Protein AF-A0AB33CJ12-F1 (afdb_monomer_lite)

Radius of gyration: 23.68 Å; chains: 1; bounding box: 40×63×63 Å

Organism: NCBI:txid473426

Foldseek 3Di:
DDWDKDKDWFDFDQWIWIWMATSVQQWIWIFTGHVNHGPDIDIGHLVVAKDFDDADPPGDFTWIDDPNDIDGGDPVRSVVVVVVSVVVNVVPDDDPPPVPDPPPDPPPDPPPDPDDDDDDD

Sequence (121 aa):
MSRLTYRHTVKAFHYDVDLRWDGTSNS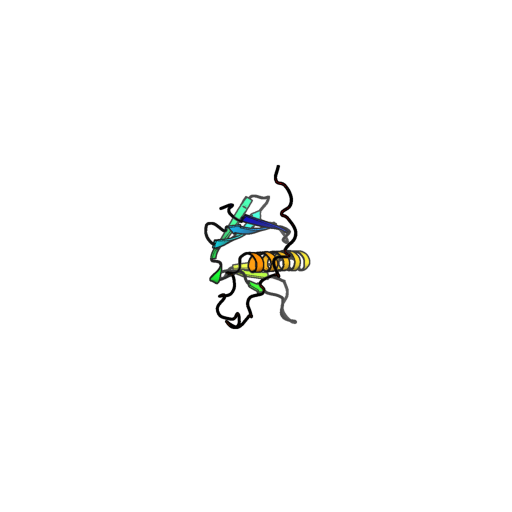WLLQSLVRGVPSVSIVVGRSHGIDFVAPEPDAKGHYIYVRGAFIDLPEDSWRELKSWYEAIADAVAPAPPVEDLPRNLPPIAPPLAPYAQRAHA

Structure (mmCIF, N/CA/C/O backbone):
data_AF-A0AB33CJ12-F1
#
_entry.id   AF-A0AB33CJ12-F1
#
loop_
_atom_site.group_PDB
_atom_site.id
_atom_site.type_symbol
_atom_site.label_atom_id
_atom_site.label_alt_id
_atom_site.label_comp_id
_atom_site.label_asym_id
_atom_site.label_entity_id
_atom_site.label_seq_id
_atom_site.pdbx_PDB_ins_code
_atom_site.Cartn_x
_atom_site.Cartn_y
_atom_site.Cartn_z
_atom_site.occupancy
_atom_site.B_iso_or_equiv
_atom_site.auth_seq_id
_atom_site.auth_comp_id
_atom_site.auth_asym_id
_atom_site.auth_atom_id
_atom_site.pdbx_PDB_model_num
ATOM 1 N N . MET A 1 1 ? -15.960 10.832 17.581 1.00 44.72 1 MET A N 1
ATOM 2 C CA . MET A 1 1 ? -14.527 10.740 17.230 1.00 44.72 1 MET A CA 1
ATOM 3 C C . MET A 1 1 ? -14.414 10.768 15.717 1.00 44.72 1 MET A C 1
ATOM 5 O O . MET A 1 1 ? -15.076 9.960 15.074 1.00 44.72 1 MET A O 1
ATOM 9 N N . SER A 1 2 ? -13.680 11.733 15.156 1.00 53.50 2 SER A N 1
ATOM 10 C CA . SER A 1 2 ? -13.415 11.770 13.712 1.00 53.50 2 SER A CA 1
ATOM 11 C C . SER A 1 2 ? -12.577 10.547 13.335 1.00 53.50 2 SER A C 1
ATOM 13 O O . SER A 1 2 ? -11.626 10.219 14.043 1.00 53.50 2 SER A O 1
ATOM 15 N N . ARG A 1 3 ? -12.980 9.823 12.290 1.00 73.62 3 ARG A N 1
ATOM 16 C CA . ARG A 1 3 ? -12.335 8.576 11.859 1.00 73.62 3 ARG A CA 1
ATOM 17 C C . ARG A 1 3 ? -11.135 8.936 10.987 1.00 73.62 3 ARG A C 1
ATOM 19 O O . ARG A 1 3 ? -11.315 9.545 9.935 1.00 73.62 3 ARG A O 1
ATOM 26 N N . LEU A 1 4 ? -9.925 8.591 11.424 1.00 84.31 4 LEU A N 1
ATOM 27 C CA . LEU A 1 4 ? -8.712 8.843 10.646 1.00 84.31 4 LEU A CA 1
ATOM 28 C C . LEU A 1 4 ? -8.676 7.875 9.464 1.00 84.31 4 LEU A C 1
ATOM 30 O O . LEU A 1 4 ? -8.568 6.663 9.645 1.00 84.31 4 LEU A O 1
ATOM 34 N N . THR A 1 5 ? -8.809 8.427 8.264 1.00 91.69 5 THR A N 1
ATOM 35 C CA . THR A 1 5 ? -8.655 7.697 7.007 1.00 91.69 5 THR A CA 1
ATOM 36 C C . THR A 1 5 ? -7.536 8.370 6.235 1.00 91.69 5 THR A C 1
ATOM 38 O O . THR A 1 5 ? -7.598 9.578 6.002 1.00 91.69 5 THR A O 1
ATOM 41 N N . TYR A 1 6 ? -6.526 7.602 5.845 1.00 95.06 6 TYR A N 1
ATOM 42 C CA . TYR A 1 6 ? -5.414 8.097 5.035 1.00 95.06 6 TYR A CA 1
ATOM 43 C C . TYR A 1 6 ? -5.383 7.347 3.714 1.00 95.06 6 TYR A C 1
ATOM 45 O O . TYR A 1 6 ? -5.751 6.174 3.657 1.00 95.06 6 TYR A O 1
ATOM 53 N N . ARG A 1 7 ? -4.961 8.023 2.649 1.00 96.62 7 ARG A N 1
ATOM 54 C CA . ARG A 1 7 ? -4.844 7.443 1.315 1.00 96.62 7 ARG A CA 1
ATOM 55 C C . ARG A 1 7 ? -3.672 8.059 0.572 1.00 96.62 7 ARG A C 1
ATOM 57 O O . ARG A 1 7 ? -3.520 9.277 0.603 1.00 96.62 7 ARG A O 1
ATOM 64 N N . HIS A 1 8 ? -2.931 7.222 -0.142 1.00 97.81 8 HIS A N 1
ATOM 65 C CA . HIS A 1 8 ? -1.916 7.650 -1.092 1.00 97.81 8 HIS A CA 1
ATOM 66 C C . HIS A 1 8 ? -1.917 6.759 -2.322 1.00 97.81 8 HIS A C 1
ATOM 68 O O . HIS A 1 8 ? -2.178 5.559 -2.227 1.00 97.81 8 HIS A O 1
ATOM 74 N N . THR A 1 9 ? -1.644 7.351 -3.478 1.00 97.69 9 THR A N 1
ATOM 75 C CA . THR A 1 9 ? -1.606 6.637 -4.752 1.00 97.69 9 THR A CA 1
ATOM 76 C C . THR A 1 9 ? -0.318 6.990 -5.476 1.00 97.69 9 THR A C 1
ATOM 78 O O . THR A 1 9 ? -0.042 8.167 -5.690 1.00 97.69 9 THR A O 1
ATOM 81 N N . VAL A 1 10 ? 0.432 5.977 -5.901 1.00 97.12 10 VAL A N 1
ATOM 82 C CA . VAL A 1 10 ? 1.656 6.139 -6.696 1.00 97.12 10 VAL A CA 1
ATOM 83 C C . VAL A 1 10 ? 1.519 5.444 -8.045 1.00 97.12 10 VAL A C 1
ATOM 85 O O . VAL A 1 10 ? 0.707 4.531 -8.222 1.00 97.12 10 VAL A O 1
ATOM 88 N N . LYS A 1 11 ? 2.321 5.878 -9.016 1.00 95.19 11 LYS A N 1
ATOM 89 C CA . LYS A 1 11 ? 2.411 5.218 -10.319 1.00 95.19 11 LYS A CA 1
ATOM 90 C C . LYS A 1 11 ? 3.271 3.959 -10.209 1.00 95.19 11 LYS A C 1
ATOM 92 O O . LYS A 1 11 ? 4.369 4.003 -9.672 1.00 95.19 11 LYS A O 1
ATOM 97 N N . ALA A 1 12 ? 2.781 2.843 -10.736 1.00 90.31 12 ALA A N 1
ATOM 98 C CA . ALA A 1 12 ? 3.600 1.673 -11.039 1.00 90.31 12 ALA A CA 1
ATOM 99 C C . ALA A 1 12 ? 3.895 1.631 -12.549 1.00 90.31 12 ALA A C 1
ATOM 101 O O . ALA A 1 12 ? 3.602 2.574 -13.285 1.00 90.31 12 ALA A O 1
ATOM 102 N N . PHE A 1 13 ? 4.465 0.528 -13.036 1.00 87.56 13 PHE A N 1
ATOM 103 C CA . PHE A 1 13 ? 4.857 0.394 -14.444 1.00 87.56 13 PHE A CA 1
ATOM 104 C C . PHE A 1 13 ? 3.675 0.467 -15.428 1.00 87.56 13 PHE A C 1
ATOM 106 O O . PHE A 1 13 ? 3.760 1.128 -16.463 1.00 87.56 13 PHE A O 1
ATOM 113 N N . HIS A 1 14 ? 2.565 -0.212 -15.121 1.00 88.94 14 HIS A N 1
ATOM 114 C CA . HIS A 1 14 ? 1.410 -0.339 -16.030 1.00 88.94 14 HIS A CA 1
ATOM 115 C C . HIS A 1 14 ? 0.057 -0.044 -15.365 1.00 88.94 14 HIS A C 1
ATOM 117 O O . HIS A 1 14 ? -0.994 -0.160 -15.996 1.00 88.94 14 HIS A O 1
ATOM 123 N N . TYR A 1 15 ? 0.073 0.298 -14.083 1.00 92.81 15 TYR A N 1
ATOM 124 C CA . TYR A 1 15 ? -1.099 0.519 -13.244 1.00 92.81 15 TYR A CA 1
ATOM 125 C C . TYR A 1 15 ? -0.730 1.480 -12.113 1.00 92.81 15 TYR A C 1
ATOM 127 O O . TYR A 1 15 ? 0.437 1.833 -11.958 1.00 92.81 15 TYR A O 1
ATOM 135 N N . ASP A 1 16 ? -1.711 1.893 -11.320 1.00 96.19 16 ASP A N 1
ATOM 136 C CA . ASP A 1 16 ? -1.463 2.689 -10.119 1.00 96.19 16 ASP A CA 1
ATOM 137 C C . ASP A 1 16 ? -1.555 1.790 -8.886 1.00 96.19 16 ASP A C 1
ATOM 139 O O . ASP A 1 16 ? -2.328 0.830 -8.866 1.00 96.19 16 ASP A O 1
ATOM 143 N N . VAL A 1 17 ? -0.780 2.095 -7.852 1.00 96.44 17 VAL A N 1
ATOM 144 C CA . VAL A 1 17 ? -0.859 1.412 -6.560 1.00 96.44 17 VAL A CA 1
ATOM 145 C C . VAL A 1 17 ? -1.439 2.375 -5.550 1.00 96.44 17 VAL A C 1
ATOM 147 O O . VAL A 1 17 ? -0.932 3.476 -5.361 1.00 96.44 17 VAL A O 1
ATOM 150 N N . ASP A 1 18 ? -2.524 1.953 -4.920 1.00 96.94 18 ASP A N 1
ATOM 151 C CA . ASP A 1 18 ? -3.272 2.730 -3.951 1.00 96.94 18 ASP A CA 1
ATOM 152 C C . ASP A 1 18 ? -3.176 2.070 -2.582 1.00 96.94 18 ASP A C 1
ATOM 154 O O . ASP A 1 18 ? -3.512 0.896 -2.430 1.00 96.94 18 ASP A O 1
ATOM 158 N N . LEU A 1 19 ? -2.726 2.827 -1.589 1.00 97.00 19 LEU A N 1
ATOM 159 C CA . LEU A 1 19 ? -2.622 2.373 -0.213 1.00 97.00 19 LEU A CA 1
ATOM 160 C C . LEU A 1 19 ? -3.486 3.248 0.687 1.00 97.00 19 LEU A C 1
ATOM 162 O O . LEU A 1 19 ? -3.434 4.478 0.623 1.00 97.00 19 LEU A O 1
ATOM 166 N N . ARG A 1 20 ? -4.290 2.610 1.539 1.00 96.12 20 ARG A N 1
ATOM 167 C CA . ARG A 1 20 ? -5.188 3.289 2.474 1.00 96.12 20 ARG A CA 1
ATOM 168 C C . ARG A 1 20 ? -5.076 2.732 3.875 1.00 96.12 20 ARG A C 1
ATOM 170 O O . ARG A 1 20 ? -4.933 1.527 4.041 1.00 96.12 20 ARG A O 1
ATOM 177 N N . TRP A 1 21 ? -5.242 3.602 4.859 1.00 95.94 21 TRP A N 1
ATOM 178 C CA . TRP A 1 21 ? -5.511 3.245 6.247 1.00 95.94 21 TRP A CA 1
ATOM 179 C C . TRP A 1 21 ? -6.972 3.548 6.573 1.00 95.94 21 TRP A C 1
ATOM 181 O O . TRP A 1 21 ? -7.431 4.664 6.316 1.00 95.94 21 TRP A O 1
ATOM 191 N N . ASP A 1 22 ? -7.675 2.591 7.178 1.00 94.12 22 ASP A N 1
ATOM 192 C CA . ASP A 1 22 ? -8.989 2.802 7.790 1.00 94.12 22 ASP A CA 1
ATOM 193 C C . ASP A 1 22 ? -8.895 2.610 9.310 1.00 94.12 22 ASP A C 1
ATOM 195 O O . ASP A 1 22 ? -8.719 1.496 9.811 1.00 94.12 22 ASP A O 1
ATOM 199 N N . GLY A 1 23 ? -9.045 3.707 10.057 1.00 91.06 23 GLY A N 1
ATOM 200 C CA . GLY A 1 23 ? -9.061 3.692 11.521 1.00 91.06 23 GLY A CA 1
ATOM 201 C C . GLY A 1 23 ? -10.296 3.024 12.136 1.00 91.06 23 GLY A C 1
ATOM 202 O O . GLY A 1 23 ? -10.309 2.771 13.337 1.00 91.06 23 GLY A O 1
ATOM 203 N N . THR A 1 24 ? -11.335 2.724 11.349 1.00 90.25 24 THR A N 1
ATOM 204 C CA . THR A 1 24 ? -12.528 1.997 11.817 1.00 90.25 24 THR A CA 1
ATOM 205 C C . THR A 1 24 ? -12.224 0.514 11.986 1.00 90.25 24 THR A C 1
ATOM 207 O O . THR A 1 24 ? -12.522 -0.073 13.024 1.00 90.25 24 THR A O 1
ATOM 210 N N . SER A 1 25 ? -11.620 -0.091 10.965 1.00 91.50 25 SER A N 1
ATOM 211 C CA . SER A 1 25 ? -11.224 -1.499 10.961 1.00 91.50 25 SER A CA 1
ATOM 212 C C . SER A 1 25 ? -9.806 -1.723 11.489 1.00 91.50 25 SER A C 1
ATOM 214 O O . SER A 1 25 ? -9.409 -2.871 11.682 1.00 91.50 25 SER A O 1
ATOM 216 N N . ASN A 1 26 ? -9.044 -0.650 11.733 1.00 92.44 26 ASN A N 1
ATOM 217 C CA . ASN A 1 26 ? -7.619 -0.692 12.062 1.00 92.44 26 ASN A CA 1
ATOM 218 C C . ASN A 1 26 ? -6.829 -1.543 11.057 1.00 92.44 26 ASN A C 1
ATOM 220 O O . ASN A 1 26 ? -6.056 -2.437 11.427 1.00 92.44 26 ASN A O 1
ATOM 224 N N . SER A 1 27 ? -7.067 -1.290 9.772 1.00 94.31 27 SER A N 1
ATOM 225 C CA . SER A 1 27 ? -6.488 -2.069 8.684 1.00 94.31 27 SER A CA 1
ATOM 226 C C . SER A 1 27 ? -5.992 -1.200 7.542 1.00 94.31 27 SER A C 1
ATOM 228 O O . SER A 1 27 ? -6.564 -0.158 7.223 1.00 94.31 27 SER A O 1
ATOM 230 N N . TRP A 1 28 ? -4.979 -1.717 6.867 1.00 95.69 28 TRP A N 1
ATOM 231 C CA . TRP A 1 28 ? -4.503 -1.253 5.583 1.00 95.69 28 TRP A CA 1
ATOM 232 C C . TRP A 1 28 ? -5.276 -1.910 4.442 1.00 95.69 28 TRP A C 1
ATOM 234 O O . TRP A 1 28 ? -5.614 -3.093 4.510 1.00 95.69 28 TRP A O 1
ATOM 244 N N . LEU A 1 29 ? -5.521 -1.153 3.379 1.00 95.81 29 LEU A N 1
ATOM 245 C CA . LEU A 1 29 ? -6.029 -1.641 2.103 1.00 95.81 29 LEU A CA 1
ATOM 246 C C . LEU A 1 29 ? -5.032 -1.258 1.010 1.00 95.81 29 LEU A C 1
ATOM 248 O O . LEU A 1 29 ? -4.847 -0.074 0.740 1.00 95.81 29 LEU A O 1
ATOM 252 N N . LEU A 1 30 ? -4.424 -2.262 0.383 1.00 96.06 30 LEU A N 1
ATOM 253 C CA . LEU A 1 30 ? -3.553 -2.116 -0.780 1.00 96.06 30 LEU A CA 1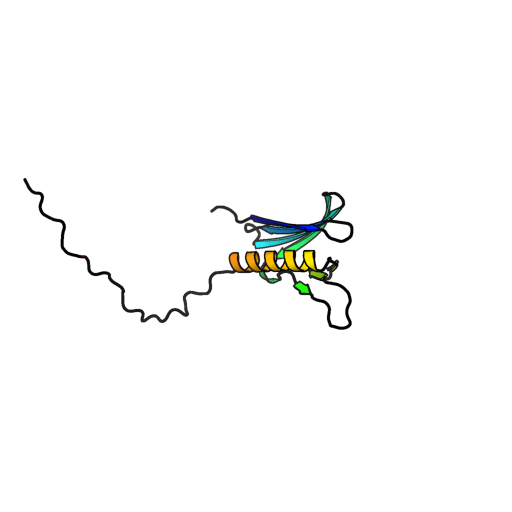
ATOM 254 C C . LEU A 1 30 ? -4.317 -2.540 -2.036 1.00 96.06 30 LEU A C 1
ATOM 256 O O . LEU A 1 30 ? -4.850 -3.650 -2.090 1.00 96.06 30 LEU A O 1
ATOM 260 N N . GLN A 1 31 ? -4.373 -1.680 -3.048 1.00 95.62 31 GLN A N 1
ATOM 261 C CA . GLN A 1 31 ? -5.040 -1.963 -4.316 1.00 95.62 31 GLN A CA 1
ATOM 262 C C . GLN A 1 31 ? -4.110 -1.698 -5.496 1.00 95.62 31 GLN A C 1
ATOM 264 O O . GLN A 1 31 ? -3.383 -0.707 -5.510 1.00 95.62 31 GLN A O 1
ATOM 269 N N . SER A 1 32 ? -4.193 -2.543 -6.523 1.00 94.44 32 SER A N 1
ATOM 270 C CA . SER A 1 32 ? -3.710 -2.191 -7.858 1.00 94.44 32 SER A CA 1
ATOM 271 C C . SER A 1 32 ? -4.882 -1.667 -8.681 1.00 94.44 32 SER A C 1
ATOM 273 O O . SER A 1 32 ? -5.953 -2.280 -8.729 1.00 94.44 32 SER A O 1
ATOM 275 N N . LEU A 1 33 ? -4.703 -0.511 -9.311 1.00 95.88 33 LEU A N 1
ATOM 276 C CA . LEU A 1 33 ? -5.728 0.169 -10.089 1.00 95.88 33 LEU A CA 1
ATOM 277 C C . LEU A 1 33 ? -5.343 0.159 -11.568 1.00 95.88 33 LEU A C 1
ATOM 279 O O . LEU A 1 33 ? -4.410 0.842 -11.990 1.00 95.88 33 LEU A O 1
ATOM 283 N N . VAL A 1 34 ? -6.101 -0.565 -12.384 1.00 93.88 34 VAL A N 1
ATOM 284 C CA . VAL A 1 34 ? -5.956 -0.529 -13.841 1.00 93.88 34 VAL A CA 1
ATOM 285 C C . VAL A 1 34 ? -6.939 0.504 -14.373 1.00 93.88 34 VAL A C 1
ATOM 287 O O . VAL A 1 34 ? -8.150 0.333 -14.259 1.00 93.88 34 VAL A O 1
ATOM 290 N N . ARG A 1 35 ? -6.424 1.608 -14.932 1.00 91.50 35 ARG A N 1
ATOM 291 C CA . ARG A 1 35 ? -7.242 2.742 -15.417 1.00 91.50 35 ARG A CA 1
ATOM 292 C C . ARG A 1 35 ? -8.193 3.297 -14.340 1.00 91.50 35 ARG A C 1
ATOM 294 O O . ARG A 1 35 ? -9.339 3.628 -14.625 1.00 91.50 35 ARG A O 1
ATOM 301 N N . GLY A 1 36 ? -7.720 3.361 -13.094 1.00 89.50 36 GLY A N 1
ATOM 302 C CA . GLY A 1 36 ? -8.494 3.851 -11.947 1.00 89.50 36 GLY A CA 1
ATOM 303 C C . GLY A 1 36 ? -9.478 2.841 -11.346 1.00 89.50 36 GLY A C 1
ATOM 304 O O . GLY A 1 36 ? -10.090 3.139 -10.324 1.00 89.50 36 GLY A O 1
ATOM 305 N N . VAL A 1 37 ? -9.611 1.645 -11.927 1.00 92.88 37 VAL A N 1
ATOM 306 C CA . VAL A 1 37 ? -10.494 0.586 -11.422 1.00 92.88 37 VAL A CA 1
ATOM 307 C C . VAL A 1 37 ? -9.679 -0.427 -10.614 1.00 92.88 37 VAL A C 1
ATOM 309 O O . VAL A 1 37 ? -8.672 -0.920 -11.129 1.00 92.88 37 VAL A O 1
ATOM 312 N N . PRO A 1 38 ? -10.087 -0.772 -9.377 1.00 93.12 38 PRO A N 1
ATOM 313 C CA . PRO A 1 38 ? -9.421 -1.814 -8.604 1.00 93.12 38 PRO A CA 1
ATOM 314 C C . PRO A 1 38 ? -9.438 -3.160 -9.330 1.00 93.12 38 PRO A C 1
ATOM 316 O O . PRO A 1 38 ? -10.502 -3.698 -9.625 1.00 93.12 38 PRO A O 1
ATOM 319 N N . SER A 1 39 ? -8.250 -3.693 -9.602 1.00 91.38 39 SER A N 1
ATOM 320 C CA . SER A 1 39 ? -8.044 -5.015 -10.200 1.00 91.38 39 SER A CA 1
ATOM 321 C C . SER A 1 39 ? -7.689 -6.051 -9.130 1.00 91.38 39 SER A C 1
ATOM 323 O O . SER A 1 39 ? -8.207 -7.164 -9.130 1.00 91.38 39 SER A O 1
ATOM 325 N N . VAL A 1 40 ? -6.861 -5.657 -8.155 1.00 91.44 40 VAL A N 1
ATOM 326 C CA . VAL A 1 40 ? -6.518 -6.459 -6.970 1.00 91.44 40 VAL A CA 1
ATOM 327 C C . VAL A 1 40 ? -6.748 -5.617 -5.720 1.00 91.44 40 VAL A C 1
ATOM 329 O O . VAL A 1 40 ? -6.586 -4.398 -5.743 1.00 91.44 40 VAL A O 1
ATOM 332 N N . SER A 1 41 ? -7.170 -6.246 -4.624 1.00 93.94 41 SER A N 1
ATOM 333 C CA . SER A 1 41 ? -7.364 -5.595 -3.324 1.00 93.94 41 SER A CA 1
ATOM 334 C C . SER A 1 41 ? -6.957 -6.537 -2.201 1.00 93.94 41 SER A C 1
ATOM 336 O O . SER A 1 41 ? -7.442 -7.664 -2.132 1.00 93.94 41 SER A O 1
ATOM 338 N N . ILE A 1 42 ? -6.071 -6.072 -1.327 1.00 94.62 42 ILE A N 1
ATOM 339 C CA . ILE A 1 42 ? -5.525 -6.843 -0.212 1.00 94.62 42 ILE A CA 1
ATOM 340 C C . ILE A 1 42 ? -5.742 -6.041 1.064 1.00 94.62 42 ILE A C 1
ATOM 342 O O . ILE A 1 42 ? -5.290 -4.903 1.177 1.00 94.62 42 ILE A O 1
ATOM 346 N N . VAL A 1 43 ? -6.445 -6.643 2.022 1.00 94.88 43 VAL A N 1
ATOM 347 C CA . VAL A 1 43 ? -6.684 -6.055 3.342 1.00 94.88 43 VAL A CA 1
ATOM 348 C C . VAL A 1 43 ? -5.716 -6.664 4.344 1.00 94.88 43 VAL A C 1
ATOM 350 O O . VAL A 1 43 ? -5.569 -7.886 4.420 1.00 94.88 43 VAL A O 1
ATOM 353 N N . VAL A 1 44 ? -5.075 -5.813 5.140 1.00 93.25 44 VAL A N 1
ATOM 354 C CA . VAL A 1 44 ? -4.097 -6.226 6.143 1.00 93.25 44 VAL A CA 1
ATOM 355 C C . VAL A 1 44 ? -4.377 -5.532 7.462 1.00 93.25 44 VAL A C 1
ATOM 357 O O . VAL A 1 44 ? -4.451 -4.312 7.528 1.00 93.25 44 VAL A O 1
ATOM 360 N N . GLY A 1 45 ? -4.531 -6.295 8.540 1.00 91.06 45 GLY A N 1
ATOM 361 C CA . GLY A 1 45 ? -4.664 -5.704 9.871 1.00 91.06 45 GLY A CA 1
ATOM 362 C C . GLY A 1 45 ? -3.387 -4.971 10.290 1.00 91.06 45 GLY A C 1
ATOM 363 O O . GLY A 1 45 ? -2.288 -5.369 9.901 1.00 91.06 45 GLY A O 1
ATOM 364 N N . ARG A 1 46 ? -3.521 -3.947 11.141 1.00 89.25 46 ARG A N 1
ATOM 365 C CA . ARG A 1 46 ? -2.394 -3.143 11.652 1.00 89.25 46 ARG A CA 1
ATOM 366 C C . ARG A 1 46 ? -1.205 -3.976 12.140 1.00 89.25 46 ARG A C 1
ATOM 368 O O . ARG A 1 46 ? -0.074 -3.614 11.866 1.00 89.25 46 ARG A O 1
ATOM 375 N N . SER A 1 47 ? -1.462 -5.077 12.853 1.00 86.06 47 SER A N 1
ATOM 376 C CA . SER A 1 47 ? -0.420 -5.916 13.464 1.00 86.06 47 SER A CA 1
ATOM 377 C C . SER A 1 47 ? 0.479 -6.642 12.468 1.00 86.06 47 SER A C 1
ATOM 379 O O . SER A 1 47 ? 1.590 -7.003 12.830 1.00 86.06 47 SER A O 1
ATOM 381 N N . HIS A 1 48 ? -0.004 -6.890 11.250 1.00 86.69 48 HIS A N 1
ATOM 382 C CA . HIS A 1 48 ? 0.793 -7.552 10.218 1.00 86.69 48 HIS A CA 1
ATOM 383 C C . HIS A 1 48 ? 1.581 -6.541 9.380 1.00 86.69 48 HIS A C 1
ATOM 385 O O . HIS A 1 48 ? 2.645 -6.886 8.891 1.00 86.69 48 HIS A O 1
ATOM 391 N N . GLY A 1 49 ? 1.070 -5.313 9.229 1.00 87.31 49 GLY A N 1
ATOM 392 C CA . GLY A 1 49 ? 1.730 -4.274 8.440 1.00 87.31 49 GLY A CA 1
ATOM 393 C C . GLY A 1 49 ? 1.862 -4.620 6.955 1.00 87.31 49 GLY A C 1
ATOM 394 O O . GLY A 1 49 ? 1.201 -5.522 6.441 1.00 87.31 49 GLY A O 1
ATOM 395 N N . ILE A 1 50 ? 2.685 -3.851 6.253 1.00 92.19 50 ILE A N 1
ATOM 396 C CA . ILE A 1 50 ? 3.041 -4.064 4.850 1.00 92.19 50 ILE A CA 1
ATOM 397 C C . ILE A 1 50 ? 4.561 -4.032 4.753 1.00 92.19 50 ILE A C 1
ATOM 399 O O . ILE A 1 50 ? 5.182 -3.085 5.239 1.00 92.19 50 ILE A O 1
ATOM 403 N N . ASP A 1 51 ? 5.145 -5.037 4.102 1.00 92.25 51 ASP A N 1
ATOM 404 C CA . ASP A 1 51 ? 6.591 -5.132 3.956 1.00 92.25 51 ASP A CA 1
ATOM 405 C C . ASP A 1 51 ? 7.039 -4.419 2.681 1.00 92.25 51 ASP A C 1
ATOM 407 O O . ASP A 1 51 ? 6.636 -4.762 1.566 1.00 92.25 51 ASP A O 1
ATOM 411 N N . PHE A 1 52 ? 7.908 -3.427 2.851 1.00 92.50 52 PHE A N 1
ATOM 412 C CA . PHE A 1 52 ? 8.609 -2.766 1.759 1.00 92.50 52 PHE A CA 1
ATOM 413 C C . PHE A 1 52 ? 9.996 -3.378 1.643 1.00 92.50 52 PHE A C 1
ATOM 415 O O . PHE A 1 52 ? 10.856 -3.148 2.493 1.00 92.50 52 PHE A O 1
ATOM 422 N N . VAL A 1 53 ? 10.218 -4.149 0.583 1.00 89.69 53 VAL A N 1
ATOM 423 C CA . VAL A 1 53 ? 11.459 -4.893 0.391 1.00 89.69 53 VAL A CA 1
ATOM 424 C C . VAL A 1 53 ? 12.299 -4.213 -0.683 1.00 89.69 53 VAL A C 1
ATOM 426 O O . VAL A 1 53 ? 11.884 -4.071 -1.836 1.00 89.69 53 VAL A O 1
ATOM 429 N N . ALA A 1 54 ? 13.478 -3.751 -0.273 1.00 81.75 54 ALA A N 1
ATOM 430 C CA . ALA A 1 54 ? 14.490 -3.239 -1.182 1.00 81.75 54 ALA A CA 1
ATOM 431 C C . ALA A 1 54 ? 15.232 -4.411 -1.849 1.00 81.75 54 ALA A C 1
ATOM 433 O O . ALA A 1 54 ? 15.363 -5.475 -1.236 1.00 81.75 54 ALA A O 1
ATOM 434 N N . PRO A 1 55 ? 15.735 -4.236 -3.080 1.00 79.44 55 PRO A N 1
ATOM 435 C CA . PRO A 1 55 ? 16.561 -5.249 -3.713 1.00 79.44 55 PRO A CA 1
ATOM 436 C C . PRO A 1 55 ? 17.842 -5.485 -2.901 1.00 79.44 55 PRO A C 1
ATOM 438 O O . PRO A 1 55 ? 18.524 -4.541 -2.498 1.00 79.44 55 PRO A O 1
ATOM 441 N N . GLU A 1 56 ? 18.188 -6.755 -2.690 1.00 78.19 56 GLU A N 1
ATOM 442 C CA . GLU A 1 56 ? 19.557 -7.142 -2.344 1.00 78.19 56 GLU A CA 1
ATOM 443 C C . GLU A 1 56 ? 20.527 -6.729 -3.469 1.00 78.19 56 GLU A C 1
ATOM 445 O O . GLU A 1 56 ? 20.085 -6.553 -4.605 1.00 78.19 56 GLU A O 1
ATOM 450 N N . PRO A 1 57 ? 21.839 -6.586 -3.203 1.00 69.94 57 PRO A N 1
ATOM 451 C CA . PRO A 1 57 ? 22.825 -6.153 -4.203 1.00 69.94 57 PRO A CA 1
ATOM 452 C C . PRO A 1 57 ? 22.802 -6.935 -5.531 1.00 69.94 57 PRO A C 1
ATOM 454 O O . PRO A 1 57 ? 23.150 -6.366 -6.564 1.00 69.94 57 PRO A O 1
ATOM 457 N N . ASP A 1 58 ? 22.334 -8.189 -5.522 1.00 66.94 58 ASP A N 1
ATOM 458 C CA . ASP A 1 58 ? 22.188 -9.038 -6.713 1.00 66.94 58 ASP A CA 1
ATOM 459 C C . ASP A 1 58 ? 20.730 -9.188 -7.208 1.00 66.94 58 ASP A C 1
ATOM 461 O O . ASP A 1 58 ? 20.476 -9.809 -8.246 1.00 66.94 58 ASP A O 1
ATOM 465 N N . ALA A 1 59 ? 19.751 -8.624 -6.494 1.00 65.75 59 ALA A N 1
ATOM 466 C CA . ALA A 1 59 ? 18.338 -8.664 -6.855 1.00 65.75 59 ALA A CA 1
ATOM 467 C C . ALA A 1 59 ? 17.931 -7.433 -7.676 1.00 65.75 59 ALA A C 1
ATOM 469 O O . ALA A 1 59 ? 18.458 -6.333 -7.523 1.00 65.75 59 ALA A O 1
ATOM 470 N N . LYS A 1 60 ? 16.947 -7.609 -8.562 1.00 69.12 60 LYS A N 1
ATOM 471 C CA . LYS A 1 60 ? 16.375 -6.515 -9.355 1.00 69.12 60 LYS A CA 1
ATOM 472 C C . LYS A 1 60 ? 14.976 -6.186 -8.845 1.00 69.12 60 LYS A C 1
ATOM 474 O O . LYS A 1 60 ? 14.143 -7.081 -8.767 1.00 69.12 60 LYS A O 1
ATOM 479 N N . GLY A 1 61 ? 14.728 -4.903 -8.589 1.00 78.62 61 GLY A N 1
ATOM 480 C CA . GLY A 1 61 ? 13.389 -4.358 -8.353 1.00 78.62 61 GLY A CA 1
ATOM 481 C C . GLY A 1 61 ? 13.095 -4.026 -6.893 1.00 78.62 61 GLY A C 1
ATOM 482 O O . GLY A 1 61 ? 13.598 -4.667 -5.974 1.00 78.62 61 GLY A O 1
ATOM 483 N N . HIS A 1 62 ? 12.275 -2.999 -6.697 1.00 90.25 62 HIS A N 1
ATOM 484 C CA . HIS A 1 62 ? 11.762 -2.603 -5.394 1.00 90.25 62 HIS A CA 1
ATOM 485 C C . HIS A 1 62 ? 10.322 -3.083 -5.296 1.00 90.25 62 HIS A C 1
ATOM 487 O O . HIS A 1 62 ? 9.488 -2.688 -6.107 1.00 90.25 62 HIS A O 1
ATOM 493 N N . TYR A 1 63 ? 10.011 -3.914 -4.306 1.00 90.50 63 TYR A N 1
ATOM 494 C CA . TYR A 1 63 ? 8.690 -4.524 -4.227 1.00 90.50 63 TYR A CA 1
ATOM 495 C C . TYR A 1 63 ? 8.026 -4.331 -2.874 1.00 90.50 63 TYR A C 1
ATOM 497 O O . TYR A 1 63 ? 8.660 -4.151 -1.832 1.00 90.50 63 TYR A O 1
ATOM 505 N N . ILE A 1 64 ? 6.700 -4.360 -2.916 1.00 92.56 64 ILE A N 1
ATOM 506 C CA . ILE A 1 64 ? 5.860 -4.545 -1.743 1.00 92.56 64 ILE A CA 1
ATOM 507 C C . ILE A 1 64 ? 5.554 -6.030 -1.644 1.00 92.56 64 ILE A C 1
ATOM 509 O O . ILE A 1 64 ? 5.082 -6.629 -2.615 1.00 92.56 64 ILE A O 1
ATOM 513 N N . TYR A 1 65 ? 5.794 -6.605 -0.471 1.00 90.06 65 TYR A N 1
ATOM 514 C CA . TYR A 1 65 ? 5.393 -7.962 -0.153 1.00 90.06 65 TYR A CA 1
ATOM 515 C C . TYR A 1 65 ? 4.263 -7.945 0.869 1.00 90.06 65 TYR A C 1
ATOM 517 O O . TYR A 1 65 ? 4.357 -7.348 1.939 1.00 90.06 65 TYR A O 1
ATOM 525 N N . VAL A 1 66 ? 3.153 -8.593 0.527 1.00 89.38 66 VAL A N 1
ATOM 526 C CA . VAL A 1 66 ? 2.003 -8.670 1.422 1.00 89.38 66 VAL A CA 1
ATOM 527 C C . VAL A 1 66 ? 1.225 -9.953 1.181 1.00 89.38 66 VAL A C 1
ATOM 529 O O . VAL A 1 66 ? 0.761 -10.219 0.077 1.00 89.38 66 VAL A O 1
ATOM 532 N N . ARG A 1 67 ? 1.058 -10.772 2.228 1.00 84.69 67 ARG A N 1
ATOM 533 C CA . ARG A 1 67 ? 0.251 -12.012 2.177 1.00 84.69 67 ARG A CA 1
ATOM 534 C C . ARG A 1 67 ? 0.614 -12.949 1.005 1.00 84.69 67 ARG A C 1
ATOM 536 O O . ARG A 1 67 ? -0.264 -13.601 0.450 1.00 84.69 67 ARG A O 1
ATOM 543 N N . GLY A 1 68 ? 1.892 -13.029 0.627 1.00 83.50 68 GLY A N 1
ATOM 544 C CA . GLY A 1 68 ? 2.345 -13.863 -0.496 1.00 83.50 68 GLY A CA 1
ATOM 545 C C . GLY A 1 68 ? 2.229 -13.208 -1.877 1.00 83.50 68 GLY A C 1
ATOM 546 O O . GLY A 1 68 ? 2.652 -13.809 -2.861 1.00 83.50 68 GLY A O 1
ATOM 547 N N . ALA A 1 69 ? 1.680 -11.993 -1.968 1.00 85.81 69 ALA A N 1
ATOM 548 C CA . ALA A 1 69 ? 1.640 -11.204 -3.191 1.00 85.81 69 ALA A CA 1
ATOM 549 C C . ALA A 1 69 ? 2.834 -10.245 -3.264 1.00 85.81 69 ALA A C 1
ATOM 551 O O . ALA A 1 69 ? 3.227 -9.652 -2.258 1.00 85.81 69 ALA A O 1
ATOM 552 N N . PHE A 1 70 ? 3.357 -10.073 -4.476 1.00 88.19 70 PHE A N 1
ATOM 553 C CA . PHE A 1 70 ? 4.453 -9.162 -4.790 1.00 88.19 70 PHE A CA 1
ATOM 554 C C . PHE A 1 70 ? 3.950 -8.084 -5.747 1.00 88.19 70 PHE A C 1
ATOM 556 O O . PHE A 1 70 ? 3.345 -8.399 -6.774 1.00 88.19 70 PHE A O 1
ATOM 563 N N . ILE A 1 71 ? 4.203 -6.821 -5.415 1.00 90.38 71 ILE A N 1
ATOM 564 C CA . ILE A 1 71 ? 3.935 -5.681 -6.294 1.00 90.38 71 ILE A CA 1
ATOM 565 C C . ILE A 1 71 ? 5.259 -4.988 -6.566 1.00 90.38 71 ILE A C 1
ATOM 567 O O . ILE A 1 71 ? 5.822 -4.373 -5.665 1.00 90.38 71 ILE A O 1
ATOM 571 N N . ASP A 1 72 ? 5.740 -5.103 -7.799 1.00 90.94 72 ASP A N 1
ATOM 572 C CA . ASP A 1 72 ? 6.948 -4.419 -8.253 1.00 90.94 72 ASP A CA 1
ATOM 573 C C . ASP A 1 72 ? 6.645 -2.951 -8.571 1.00 90.94 72 ASP A C 1
ATOM 575 O O . ASP A 1 72 ? 5.607 -2.618 -9.160 1.00 90.94 72 ASP A O 1
ATOM 579 N N . LEU A 1 73 ? 7.555 -2.073 -8.167 1.00 92.50 73 LEU A N 1
ATOM 580 C CA . LEU A 1 73 ? 7.425 -0.630 -8.270 1.00 92.50 73 LEU A CA 1
ATOM 581 C C . LEU A 1 73 ? 8.722 0.002 -8.792 1.00 92.50 73 LEU A C 1
ATOM 583 O O . LEU A 1 73 ? 9.822 -0.444 -8.455 1.00 92.50 73 LEU A O 1
ATOM 587 N N . PRO A 1 74 ? 8.617 1.108 -9.552 1.00 93.44 74 PRO A N 1
ATOM 588 C CA . PRO A 1 74 ? 9.750 1.998 -9.763 1.00 93.44 74 PRO A CA 1
ATOM 589 C C . PRO A 1 74 ? 10.316 2.473 -8.418 1.00 93.44 74 PRO A C 1
ATOM 591 O O . PRO A 1 74 ? 9.551 2.749 -7.493 1.00 93.44 74 PRO A O 1
ATOM 594 N N . GLU A 1 75 ? 11.641 2.610 -8.321 1.00 92.69 75 GLU A N 1
ATOM 595 C CA . GLU A 1 75 ? 12.336 2.979 -7.076 1.00 92.69 75 GLU A CA 1
ATOM 596 C C . GLU A 1 75 ? 11.761 4.243 -6.426 1.00 92.69 75 GLU A C 1
ATOM 598 O O . GLU A 1 75 ? 11.472 4.239 -5.229 1.00 92.69 75 GLU A O 1
ATOM 603 N N . ASP A 1 76 ? 11.544 5.301 -7.210 1.00 94.25 76 ASP A N 1
ATOM 604 C CA . ASP A 1 76 ? 11.027 6.571 -6.695 1.00 94.25 76 ASP A CA 1
ATOM 605 C C . ASP A 1 76 ? 9.628 6.406 -6.093 1.00 94.25 76 ASP A C 1
ATOM 607 O O . ASP A 1 76 ? 9.367 6.851 -4.976 1.00 94.25 76 ASP A O 1
ATOM 611 N N . SER A 1 77 ? 8.746 5.691 -6.794 1.00 95.81 77 SER A N 1
ATOM 612 C CA . SER A 1 77 ? 7.382 5.416 -6.336 1.00 95.81 77 SER A CA 1
ATOM 613 C C . SER A 1 77 ? 7.353 4.485 -5.127 1.00 95.81 77 SER A C 1
ATOM 615 O O . SER A 1 77 ? 6.533 4.669 -4.228 1.00 95.81 77 SER A O 1
ATOM 617 N N . TRP A 1 78 ? 8.265 3.513 -5.064 1.00 95.94 78 TRP A N 1
ATOM 618 C CA . TRP A 1 78 ? 8.437 2.665 -3.890 1.00 95.94 78 TRP A CA 1
ATOM 619 C C . TRP A 1 78 ? 8.907 3.475 -2.680 1.00 95.94 78 TRP A C 1
ATOM 621 O O . TRP A 1 78 ? 8.329 3.348 -1.603 1.00 95.94 78 TRP A O 1
ATOM 631 N N . ARG A 1 79 ? 9.913 4.343 -2.849 1.00 95.19 79 ARG A N 1
ATOM 632 C CA . ARG A 1 79 ? 10.470 5.173 -1.770 1.00 95.19 79 ARG A CA 1
ATOM 633 C C . ARG A 1 79 ? 9.435 6.160 -1.244 1.00 95.19 79 ARG A C 1
ATOM 635 O O . ARG A 1 79 ? 9.302 6.312 -0.031 1.00 95.19 79 ARG A O 1
ATOM 642 N N . GLU A 1 80 ? 8.694 6.790 -2.147 1.00 97.12 80 GLU A N 1
ATOM 643 C CA . GLU A 1 80 ? 7.589 7.686 -1.817 1.00 97.12 80 GLU A CA 1
ATOM 644 C C . GLU A 1 80 ? 6.510 6.958 -1.007 1.00 97.12 80 GLU A C 1
ATOM 646 O O . GLU A 1 80 ? 6.141 7.401 0.082 1.00 97.12 80 GLU A O 1
ATOM 651 N N . LEU A 1 81 ? 6.041 5.806 -1.499 1.00 96.94 81 LEU A N 1
ATOM 652 C CA . LEU A 1 81 ? 4.981 5.050 -0.840 1.00 96.94 81 LEU A CA 1
ATOM 653 C C . LEU A 1 81 ? 5.433 4.469 0.509 1.00 96.94 81 LEU A C 1
ATOM 655 O O . LEU A 1 81 ? 4.645 4.472 1.454 1.00 96.94 81 LEU A O 1
ATOM 659 N N . LYS A 1 82 ? 6.695 4.032 0.621 1.00 96.31 82 LYS A N 1
ATOM 660 C CA . LYS A 1 82 ? 7.310 3.580 1.877 1.00 96.31 82 LYS A CA 1
ATOM 661 C C . LYS A 1 82 ? 7.351 4.702 2.904 1.00 96.31 82 LYS A C 1
ATOM 663 O O . LYS A 1 82 ? 6.862 4.524 4.013 1.00 96.31 82 LYS A O 1
ATOM 668 N N . SER A 1 83 ? 7.890 5.862 2.524 1.00 97.19 83 SER A N 1
ATOM 669 C CA . SER A 1 83 ? 7.996 7.012 3.424 1.00 97.19 83 SER A CA 1
ATOM 670 C C . SER A 1 83 ? 6.621 7.470 3.907 1.00 97.19 83 SER A C 1
ATOM 672 O O . SER A 1 83 ? 6.445 7.758 5.090 1.00 97.19 83 SER A O 1
ATOM 674 N N . TRP A 1 84 ? 5.631 7.484 3.012 1.00 97.69 84 TRP A N 1
ATOM 675 C CA . TRP A 1 84 ? 4.256 7.784 3.383 1.00 97.69 84 TRP A CA 1
ATOM 676 C C . TRP A 1 84 ? 3.677 6.737 4.345 1.00 97.69 84 TRP A C 1
ATOM 678 O O . TRP A 1 84 ? 3.097 7.102 5.367 1.00 97.69 84 TRP A O 1
ATOM 688 N N . TYR A 1 85 ? 3.849 5.445 4.050 1.00 96.06 85 TYR A N 1
ATOM 689 C CA . TYR A 1 85 ? 3.358 4.358 4.899 1.00 96.06 85 TYR A CA 1
ATOM 690 C C . TYR A 1 85 ? 3.946 4.435 6.308 1.00 96.06 85 TYR A C 1
ATOM 692 O O . TYR A 1 85 ? 3.186 4.369 7.268 1.00 96.06 85 TYR A O 1
ATOM 700 N N . GLU A 1 86 ? 5.261 4.623 6.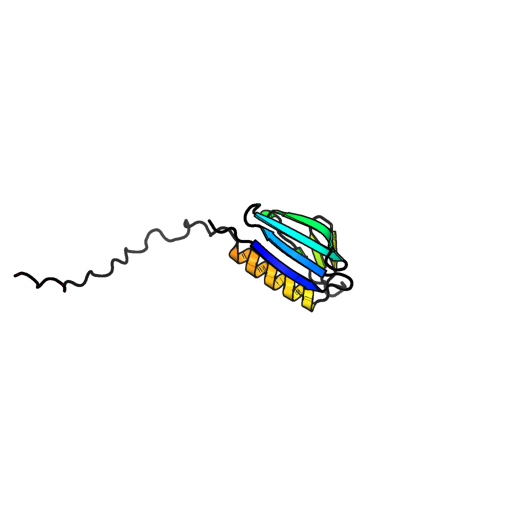433 1.00 95.69 86 GLU A N 1
ATOM 701 C CA . GLU A 1 86 ? 5.955 4.734 7.721 1.00 95.69 86 GLU A CA 1
ATOM 702 C C . GLU A 1 86 ? 5.424 5.920 8.533 1.00 95.69 86 GLU A C 1
ATOM 704 O O . GLU A 1 86 ? 5.046 5.752 9.690 1.00 95.69 86 GLU A O 1
ATOM 709 N N . ALA A 1 87 ? 5.263 7.089 7.903 1.00 95.44 87 ALA A N 1
ATOM 710 C CA . ALA A 1 87 ? 4.728 8.272 8.574 1.00 95.44 87 ALA A CA 1
ATOM 711 C C . ALA A 1 87 ? 3.302 8.056 9.114 1.00 95.44 87 ALA A C 1
ATOM 713 O O . ALA A 1 87 ? 2.970 8.499 10.216 1.00 95.44 87 ALA A O 1
ATOM 714 N N . ILE A 1 88 ? 2.444 7.371 8.352 1.00 95.12 88 ILE A N 1
ATOM 715 C CA . ILE A 1 88 ? 1.087 7.054 8.809 1.00 95.12 88 ILE A CA 1
ATOM 716 C C . ILE A 1 88 ? 1.105 5.939 9.858 1.00 95.12 88 ILE A C 1
ATOM 718 O O . ILE A 1 88 ? 0.363 6.033 10.833 1.00 95.12 88 ILE A O 1
ATOM 722 N N . ALA A 1 89 ? 1.940 4.910 9.696 1.00 92.75 89 ALA A N 1
ATOM 723 C CA . ALA A 1 89 ? 2.085 3.819 10.655 1.00 92.75 89 ALA A CA 1
ATOM 724 C C . ALA A 1 89 ? 2.502 4.341 12.037 1.00 92.75 89 ALA A C 1
ATOM 726 O O . ALA A 1 89 ? 1.891 3.953 13.034 1.00 92.75 89 ALA A O 1
ATOM 727 N N . ASP A 1 90 ? 3.447 5.282 12.082 1.00 92.06 90 ASP A N 1
ATOM 728 C CA . ASP A 1 90 ? 3.865 5.967 13.305 1.00 92.06 90 ASP A CA 1
ATOM 729 C C . ASP A 1 90 ? 2.723 6.796 13.907 1.00 92.06 90 ASP A C 1
ATOM 731 O O . ASP A 1 90 ? 2.465 6.732 15.109 1.00 92.06 90 ASP A O 1
ATOM 735 N N . ALA A 1 91 ? 1.974 7.530 13.077 1.00 90.88 91 ALA A N 1
ATOM 736 C CA . ALA A 1 91 ? 0.853 8.351 13.536 1.00 90.88 91 ALA A CA 1
ATOM 737 C C . ALA A 1 91 ? -0.318 7.530 14.116 1.00 90.88 91 ALA A C 1
ATOM 739 O O . ALA A 1 91 ? -1.072 8.037 14.949 1.00 90.88 91 ALA A O 1
ATOM 740 N N . VAL A 1 92 ? -0.494 6.279 13.674 1.00 89.69 92 VAL A N 1
ATOM 741 C CA . VAL A 1 92 ? -1.577 5.378 14.124 1.00 89.69 92 VAL A CA 1
ATOM 742 C C . VAL A 1 92 ? -1.094 4.290 15.090 1.00 89.69 92 VAL A C 1
ATOM 744 O O . VAL A 1 92 ? -1.875 3.409 15.494 1.00 89.69 92 VAL A O 1
ATOM 747 N N . ALA A 1 93 ? 0.186 4.336 15.467 1.00 85.88 93 ALA A N 1
ATOM 748 C CA . ALA A 1 93 ? 0.751 3.471 16.483 1.00 85.88 93 ALA A CA 1
ATOM 749 C C . ALA A 1 93 ? 0.013 3.693 17.816 1.00 85.88 93 ALA A C 1
ATOM 751 O O . ALA A 1 93 ? -0.357 4.821 18.158 1.00 85.88 93 ALA A O 1
ATOM 752 N N . PRO A 1 94 ? -0.261 2.624 18.583 1.00 78.06 94 PRO A N 1
ATOM 753 C CA . PRO A 1 94 ? -0.787 2.798 19.928 1.00 78.06 94 PRO A CA 1
ATOM 754 C C . PRO A 1 94 ? 0.218 3.609 20.757 1.00 78.06 94 PRO A C 1
ATOM 756 O O . PRO A 1 94 ? 1.420 3.358 20.683 1.00 78.06 94 PRO A O 1
ATOM 759 N N . ALA A 1 95 ? -0.275 4.573 21.541 1.00 71.62 95 ALA A N 1
ATOM 760 C CA . ALA A 1 95 ? 0.578 5.340 22.441 1.00 71.62 95 ALA A CA 1
ATOM 761 C C . ALA A 1 95 ? 1.365 4.380 23.353 1.00 71.62 95 ALA A C 1
ATOM 763 O O . ALA A 1 95 ? 0.780 3.397 23.830 1.00 71.62 95 ALA A O 1
ATOM 764 N N . PRO A 1 96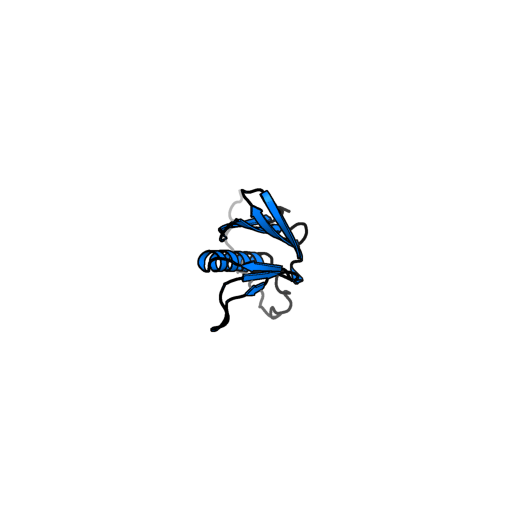 ? 2.663 4.636 23.597 1.00 64.31 96 PRO A N 1
ATOM 765 C CA . PRO A 1 96 ? 3.430 3.814 24.515 1.00 64.31 96 PRO A CA 1
ATOM 766 C C . PRO A 1 96 ? 2.749 3.816 25.893 1.00 64.31 96 PRO A C 1
ATOM 768 O O . PRO A 1 96 ? 2.184 4.841 26.298 1.00 64.31 96 PRO A O 1
ATOM 771 N N . PRO A 1 97 ? 2.754 2.680 26.611 1.00 58.78 97 PRO A N 1
ATOM 772 C CA . PRO A 1 97 ? 2.208 2.626 27.956 1.00 58.78 97 PRO A CA 1
ATOM 773 C C . PRO A 1 97 ? 2.909 3.673 28.828 1.00 58.78 97 PRO A C 1
ATOM 775 O O . PRO A 1 97 ? 4.131 3.784 28.840 1.00 58.78 97 PRO A O 1
ATOM 778 N N . VAL A 1 98 ? 2.122 4.443 29.579 1.00 59.78 98 VAL A N 1
ATOM 779 C CA . VAL A 1 98 ? 2.579 5.528 30.475 1.00 59.78 98 VAL A CA 1
ATOM 780 C C . VAL A 1 98 ? 3.411 4.993 31.664 1.00 59.78 98 VAL A C 1
ATOM 782 O O . VAL A 1 98 ? 3.838 5.747 32.533 1.00 59.78 98 VAL A O 1
ATOM 785 N N . GLU A 1 99 ? 3.671 3.687 31.719 1.00 57.25 99 GLU A N 1
ATOM 786 C CA . GLU A 1 99 ? 4.304 2.994 32.844 1.00 57.25 99 GLU A CA 1
ATOM 787 C C . GLU A 1 99 ? 5.819 3.234 32.973 1.00 57.25 99 GLU A C 1
ATOM 789 O O . GLU A 1 99 ? 6.371 2.929 34.026 1.00 57.25 99 GLU A O 1
ATOM 794 N N . ASP A 1 100 ? 6.462 3.876 31.989 1.00 52.44 100 ASP A N 1
ATOM 795 C CA . ASP A 1 100 ? 7.881 4.282 32.044 1.00 52.44 100 ASP A CA 1
ATOM 796 C C . ASP A 1 100 ? 8.111 5.759 32.420 1.00 52.44 100 ASP A C 1
ATOM 798 O O . ASP A 1 100 ? 9.239 6.258 32.384 1.00 52.44 100 ASP A O 1
ATOM 802 N N . LEU A 1 101 ? 7.071 6.496 32.827 1.00 53.97 101 LEU A N 1
ATOM 803 C CA . LEU A 1 101 ? 7.290 7.782 33.490 1.00 53.97 101 LEU A CA 1
ATOM 804 C C . LEU A 1 101 ? 7.757 7.512 34.928 1.00 53.97 101 LEU A C 1
ATOM 806 O O . LEU A 1 101 ? 7.012 6.890 35.694 1.00 53.97 101 LEU A O 1
ATOM 810 N N . PRO A 1 102 ? 8.950 7.981 35.351 1.00 58.94 102 PRO A N 1
ATOM 811 C CA . PRO A 1 102 ? 9.344 7.865 36.744 1.00 58.94 102 PRO A CA 1
ATOM 812 C C . PRO A 1 102 ? 8.258 8.526 37.596 1.00 58.94 102 PRO A C 1
ATOM 814 O O . PRO A 1 102 ? 8.016 9.727 37.494 1.00 58.94 102 PRO A O 1
ATOM 817 N N . ARG A 1 103 ? 7.613 7.738 38.466 1.00 59.16 103 ARG A N 1
ATOM 818 C CA . ARG A 1 103 ? 6.561 8.166 39.414 1.00 59.16 103 ARG A CA 1
ATOM 819 C C . ARG A 1 103 ? 6.977 9.304 40.366 1.00 59.16 103 ARG A C 1
ATOM 821 O O . ARG A 1 103 ? 6.172 9.724 41.187 1.00 59.16 103 ARG A O 1
ATOM 828 N N . ASN A 1 104 ? 8.205 9.805 40.253 1.00 55.44 104 ASN A N 1
ATOM 829 C CA . ASN A 1 104 ? 8.809 10.838 41.085 1.00 55.44 104 ASN A CA 1
ATOM 830 C C . ASN A 1 104 ? 9.158 12.100 40.283 1.00 55.44 104 ASN A C 1
ATOM 832 O O . ASN A 1 104 ? 10.232 12.671 40.466 1.00 55.44 104 ASN A O 1
ATOM 836 N N . LEU A 1 105 ? 8.276 12.561 39.396 1.00 56.16 105 LEU A N 1
ATOM 837 C CA . LEU A 1 105 ? 8.333 13.972 39.021 1.00 56.16 105 LEU A CA 1
ATOM 838 C C . LEU A 1 105 ? 7.760 14.781 40.196 1.00 56.16 105 LEU A C 1
ATOM 840 O O . LEU A 1 105 ? 6.610 14.544 40.576 1.00 56.16 105 LEU A O 1
ATOM 844 N N . PRO A 1 106 ? 8.534 15.697 40.813 1.00 58.84 106 PRO A N 1
ATOM 845 C CA . PRO A 1 106 ? 7.981 16.581 41.826 1.00 58.84 106 PRO A CA 1
ATOM 846 C C . PRO A 1 106 ? 6.838 17.381 41.187 1.00 58.84 106 PRO A C 1
ATOM 848 O O . PRO A 1 106 ? 6.947 17.758 40.016 1.00 58.84 106 PRO A O 1
ATOM 851 N N . PRO A 1 107 ? 5.733 17.632 41.906 1.00 62.59 107 PRO A N 1
ATOM 852 C CA . PRO A 1 107 ? 4.627 18.400 41.361 1.00 62.59 107 PRO A CA 1
ATOM 853 C C . PRO A 1 107 ? 5.149 19.770 40.921 1.00 62.59 107 PRO A C 1
ATOM 855 O O . PRO A 1 107 ? 5.552 20.585 41.751 1.00 62.59 107 PRO A O 1
ATOM 858 N N . ILE A 1 108 ? 5.140 20.032 39.612 1.00 60.44 108 ILE A N 1
ATOM 859 C CA . ILE A 1 108 ? 5.321 21.383 39.080 1.00 60.44 108 ILE A CA 1
ATOM 860 C C . ILE A 1 108 ? 4.007 22.113 39.357 1.00 60.44 108 ILE A C 1
ATOM 862 O O . ILE A 1 108 ? 3.150 22.258 38.489 1.00 60.44 108 ILE A O 1
ATOM 866 N N . ALA A 1 109 ? 3.808 22.512 40.609 1.00 55.88 109 ALA A N 1
ATOM 867 C CA . ALA A 1 109 ? 2.846 23.544 40.930 1.00 55.88 109 ALA A CA 1
ATOM 868 C C . ALA A 1 109 ? 3.490 24.878 40.521 1.00 55.88 109 ALA A C 1
ATOM 870 O O . ALA A 1 109 ? 4.525 25.240 41.089 1.00 55.88 109 ALA A O 1
ATOM 871 N N . PRO A 1 110 ? 2.945 25.620 39.542 1.00 59.00 110 PRO A N 1
ATOM 872 C CA . PRO A 1 110 ? 3.357 27.003 39.365 1.00 59.00 110 PRO A CA 1
ATOM 873 C C . PRO A 1 110 ? 2.962 27.777 40.635 1.00 59.00 110 PRO A C 1
ATOM 875 O O . PRO A 1 110 ? 1.865 27.550 41.160 1.00 59.00 110 PRO A O 1
ATOM 878 N N . PRO A 1 111 ? 3.806 28.678 41.168 1.00 54.81 111 PRO A N 1
ATOM 879 C CA . PRO A 1 111 ? 3.376 29.533 42.262 1.00 54.81 111 PRO A CA 1
ATOM 880 C C . PRO A 1 111 ? 2.219 30.400 41.758 1.00 54.81 111 PRO A C 1
ATOM 882 O O . PRO A 1 111 ? 2.375 31.183 40.821 1.00 54.81 111 PRO A O 1
ATOM 885 N N . LEU A 1 112 ? 1.044 30.244 42.371 1.00 54.41 112 LEU A N 1
ATOM 886 C CA . LEU A 1 112 ? -0.066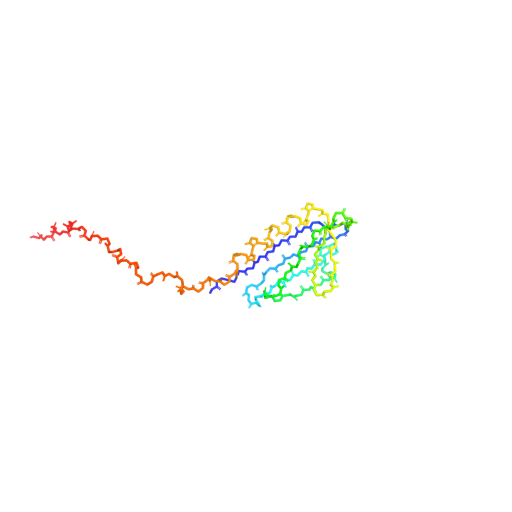 31.176 42.209 1.00 54.41 112 LEU A CA 1
ATOM 887 C C . LEU A 1 112 ? 0.417 32.542 42.712 1.00 54.41 112 LEU A C 1
ATOM 889 O O . LEU A 1 112 ? 0.546 32.762 43.916 1.00 54.41 112 LEU A O 1
ATOM 893 N N . ALA A 1 113 ? 0.750 33.440 41.786 1.00 48.94 113 ALA A N 1
ATOM 894 C CA . ALA A 1 113 ? 1.108 34.814 42.102 1.00 48.94 113 ALA A CA 1
ATOM 895 C C . ALA A 1 113 ? -0.075 35.501 42.818 1.00 48.94 113 ALA A C 1
ATOM 897 O O . ALA A 1 113 ? -1.189 35.498 42.286 1.00 48.94 113 ALA A O 1
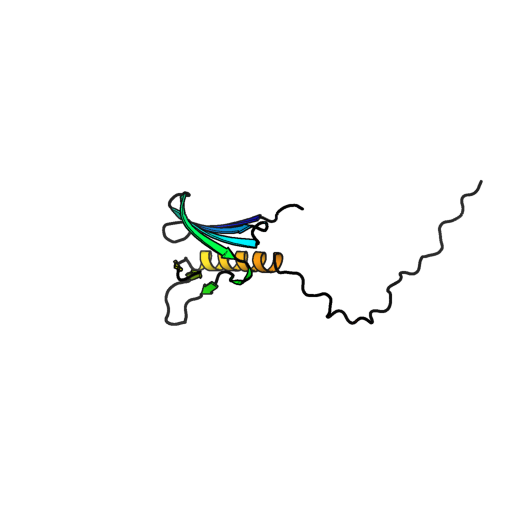ATOM 898 N N . PRO A 1 114 ? 0.123 36.110 44.000 1.00 51.12 114 PRO A N 1
ATOM 899 C CA . PRO A 1 114 ? -0.959 36.744 44.736 1.00 51.12 114 PRO A CA 1
ATOM 900 C C . PRO A 1 114 ? -1.097 38.208 44.313 1.00 51.12 114 PRO A C 1
ATOM 902 O O . PRO A 1 114 ? -0.662 39.091 45.037 1.00 51.12 114 PRO A O 1
ATOM 905 N N . TYR A 1 115 ? -1.690 38.498 43.153 1.00 47.47 115 TYR A N 1
ATOM 906 C CA . TYR A 1 115 ? -2.116 39.868 42.831 1.00 47.47 115 TYR A CA 1
ATOM 907 C C . TYR A 1 115 ? -3.336 39.881 41.911 1.00 47.47 115 TYR A C 1
ATOM 909 O O . TYR A 1 115 ? -3.210 40.040 40.703 1.00 47.47 115 TYR A O 1
ATOM 917 N N . ALA A 1 116 ? -4.526 39.760 42.501 1.00 51.06 116 ALA A N 1
ATOM 918 C CA . ALA A 1 116 ? -5.754 40.348 41.962 1.00 51.06 116 ALA A CA 1
ATOM 919 C C . ALA A 1 116 ? -6.877 40.295 43.010 1.00 51.06 116 ALA A C 1
ATOM 921 O O . ALA A 1 116 ? -7.776 39.469 42.921 1.00 51.06 116 ALA A O 1
ATOM 922 N N . GLN A 1 117 ? -6.845 41.186 44.004 1.00 47.34 117 GLN A N 1
ATOM 923 C CA . GLN A 1 117 ? -8.069 41.564 44.718 1.00 47.34 117 GLN A CA 1
ATOM 924 C C . GLN A 1 117 ? -7.927 42.957 45.348 1.00 47.34 117 GLN A C 1
ATOM 926 O O . GLN A 1 117 ? -7.556 43.124 46.505 1.00 47.34 117 GLN A O 1
ATOM 931 N N . ARG A 1 118 ? -8.251 43.985 44.560 1.00 45.59 118 ARG A N 1
ATOM 932 C CA . ARG A 1 118 ? -8.827 45.233 45.075 1.00 45.59 118 ARG A CA 1
ATOM 933 C C . ARG A 1 118 ? -9.892 45.719 44.099 1.00 45.59 118 ARG A C 1
ATOM 935 O O . ARG A 1 118 ? -9.599 46.439 43.154 1.00 45.59 118 ARG A O 1
ATOM 942 N N . ALA A 1 119 ? -11.120 45.288 44.354 1.00 45.25 119 ALA A N 1
ATOM 943 C CA . ALA A 1 119 ? -12.336 45.976 43.946 1.00 45.25 119 ALA A CA 1
ATOM 944 C C . ALA A 1 119 ? -13.454 45.590 44.932 1.00 45.25 119 ALA A C 1
ATOM 946 O O . ALA A 1 119 ? -14.121 44.578 44.766 1.00 45.25 119 ALA A O 1
ATOM 947 N N . HIS A 1 120 ? -13.598 46.383 45.989 1.00 41.78 120 HIS A N 1
ATOM 948 C CA . HIS A 1 120 ? -14.847 46.620 46.719 1.00 41.78 120 HIS A CA 1
ATOM 949 C C . HIS A 1 120 ? -14.860 48.146 46.913 1.00 41.78 120 HIS A C 1
ATOM 951 O O . HIS A 1 120 ? -13.838 48.696 47.324 1.00 41.78 120 HIS A O 1
ATOM 957 N N . ALA A 1 121 ? -15.772 48.843 46.229 1.00 44.00 121 ALA A N 1
ATOM 958 C CA . ALA A 1 121 ? -17.095 49.233 46.731 1.00 44.00 121 ALA A CA 1
ATOM 959 C C . ALA A 1 121 ? -16.973 50.339 47.785 1.00 44.00 121 ALA A C 1
ATOM 961 O O . ALA A 1 121 ? -16.401 50.057 48.858 1.00 44.00 121 ALA A O 1
#

pLDDT: mean 81.98, std 16.99, range [41.78, 97.81]

Secondary structure (DSSP, 8-state):
----EEEEEEE-SSSEEEEEEETTTTEEEEEEEETTEEEEEEEEETTT--EEEPPPTT---EEEEETTEEEEE-HHHHHHHHHHHHHHHHHTSPPPPGGGS-S------------------